Protein AF-A0A8T1RLR6-F1 (afdb_monomer_lite)

Radius of gyration: 41.77 Å; chains: 1; bounding box: 82×48×120 Å

Organism: Carya illinoinensis (NCBI:txid32201)

Secondary structure (DSSP, 8-state):
---TT--HHHHHHHHHHHHHHHHSS---HHHHHHHHTT-HHHHHHHHHS-----------------------------------HHHHHHHHHHHHHHHHHHHHHHHHHHHHHHHHHHHHHHHHHHHHHHHHHHHHHHHHHHHHHHHHHHHHHHHHHTT-

Foldseek 3Di:
DPPPPCDPVNVVVVVQVVCCVPVVDGDDPVVVCVVQVPDPVSVVVVVPPPPPDPPDDDDDDDDDDDDDDDDDDDDDPDDDPPDDPPPVVVVVVVVVVVVVVVVVVVVVVVVVVVVVVVVVVVVVVVVVVVVVVVVVVVVVVVVVVVVVVVVVVVVVVVPD

Structure (mmCIF, N/CA/C/O backbone):
data_AF-A0A8T1RLR6-F1
#
_entry.id   AF-A0A8T1RLR6-F1
#
loop_
_atom_site.group_PDB
_atom_site.id
_atom_site.type_symbol
_atom_site.label_atom_id
_atom_site.label_alt_id
_atom_site.label_comp_id
_atom_site.label_asym_id
_atom_site.label_entity_id
_atom_site.label_seq_id
_atom_site.pdbx_PDB_ins_code
_atom_site.Cartn_x
_atom_site.Cartn_y
_atom_site.Cartn_z
_atom_site.occupancy
_atom_site.B_iso_or_equiv
_atom_site.auth_seq_id
_atom_site.auth_comp_id
_atom_site.auth_asym_id
_atom_site.auth_atom_id
_atom_site.pdbx_PDB_model_num
ATOM 1 N N . MET A 1 1 ? -29.037 26.508 22.899 1.00 40.75 1 MET A N 1
ATOM 2 C CA . MET A 1 1 ? -29.464 25.809 24.131 1.00 40.75 1 MET A CA 1
ATOM 3 C C . MET A 1 1 ? -28.716 24.484 24.191 1.00 40.75 1 MET A C 1
ATOM 5 O O . MET A 1 1 ? -29.024 23.595 23.410 1.00 40.75 1 MET A O 1
ATOM 9 N N . HIS A 1 2 ? -27.673 24.378 25.016 1.00 50.88 2 HIS A N 1
ATOM 10 C CA . HIS A 1 2 ? -26.997 23.098 25.256 1.00 50.88 2 HIS A CA 1
ATOM 11 C C . HIS A 1 2 ? -27.844 22.305 26.259 1.00 50.88 2 HIS A C 1
ATOM 13 O O . HIS A 1 2 ? -28.228 22.894 27.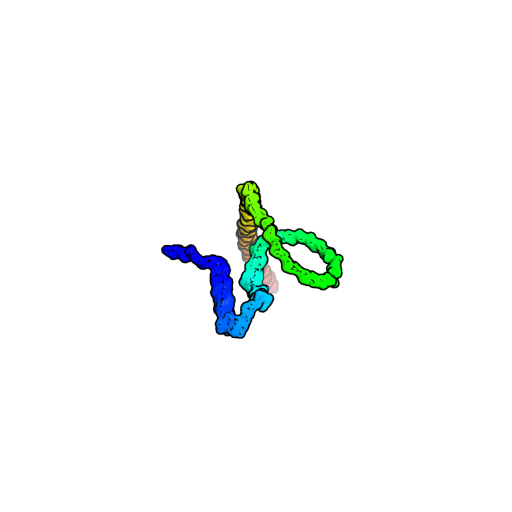270 1.00 50.88 2 HIS A O 1
ATOM 19 N N . PRO A 1 3 ? -28.164 21.019 26.026 1.00 56.81 3 PRO A N 1
ATOM 20 C CA . PRO A 1 3 ? -28.885 20.213 27.002 1.00 56.81 3 PRO A CA 1
ATOM 21 C C . PRO A 1 3 ? -27.929 19.821 28.139 1.00 56.81 3 PRO A C 1
ATOM 23 O O . PRO A 1 3 ? -27.459 18.689 28.230 1.00 56.81 3 PRO A O 1
ATOM 26 N N . SER A 1 4 ? -27.602 20.784 28.997 1.00 63.81 4 SER A N 1
ATOM 27 C CA . SER A 1 4 ? -26.956 20.540 30.282 1.00 63.81 4 SER A CA 1
ATOM 28 C C . SER A 1 4 ? -28.020 19.989 31.225 1.00 63.81 4 SER A C 1
ATOM 30 O O . SER A 1 4 ? -28.726 20.750 31.878 1.00 63.81 4 SER A O 1
ATOM 32 N N . GLY A 1 5 ? -28.196 18.670 31.234 1.00 66.06 5 GLY A N 1
ATOM 33 C CA . GLY A 1 5 ? -29.171 18.040 32.125 1.00 66.06 5 GLY A CA 1
ATOM 34 C C . GLY A 1 5 ? -29.161 16.519 32.137 1.00 66.06 5 GLY A C 1
ATOM 35 O O . GLY A 1 5 ? -29.572 15.939 33.129 1.00 66.06 5 GLY A O 1
ATOM 36 N N . THR A 1 6 ? -28.668 15.857 31.087 1.00 69.31 6 THR A N 1
ATOM 37 C CA . THR A 1 6 ? -28.572 14.390 31.089 1.00 69.31 6 THR A CA 1
ATOM 38 C C . THR A 1 6 ? -27.273 13.965 31.757 1.00 69.31 6 THR A C 1
ATOM 40 O O . THR A 1 6 ? -26.195 14.059 31.155 1.00 69.31 6 THR A O 1
ATOM 43 N N . ASN A 1 7 ? -27.380 13.513 33.002 1.00 82.88 7 ASN A N 1
ATOM 44 C CA . ASN A 1 7 ? -26.258 12.927 33.718 1.00 82.88 7 ASN A CA 1
ATOM 45 C C . ASN A 1 7 ? -25.895 11.560 33.077 1.00 82.88 7 ASN A C 1
ATOM 47 O O . ASN A 1 7 ? -26.589 11.043 32.196 1.00 82.88 7 ASN A O 1
ATOM 51 N N . GLU A 1 8 ? -24.749 10.987 33.439 1.00 83.94 8 GLU A N 1
ATOM 52 C CA . GLU A 1 8 ? -24.324 9.689 32.894 1.00 83.94 8 GLU A CA 1
ATOM 53 C C . GLU A 1 8 ? -25.280 8.552 33.288 1.00 83.94 8 GLU A C 1
ATOM 55 O O . GLU A 1 8 ? -25.568 7.670 32.476 1.00 83.94 8 GLU A O 1
ATOM 60 N N . GLN A 1 9 ? -25.844 8.633 34.490 1.00 84.94 9 GLN A N 1
ATOM 61 C CA . GLN A 1 9 ? -26.795 7.671 35.032 1.00 84.94 9 GLN A CA 1
ATOM 62 C C . GLN A 1 9 ? -28.098 7.620 34.214 1.00 84.94 9 GLN A C 1
ATOM 64 O O . GLN A 1 9 ? -28.546 6.540 33.842 1.00 84.94 9 GLN A O 1
ATOM 69 N N . ASP A 1 10 ? -28.628 8.766 33.790 1.00 89.12 10 ASP A N 1
ATOM 70 C CA . ASP A 1 10 ? -29.827 8.885 32.959 1.00 89.12 10 ASP A CA 1
ATOM 71 C C . ASP A 1 10 ? -29.636 8.172 31.614 1.00 89.12 10 ASP A C 1
ATOM 73 O O . ASP A 1 10 ? -30.564 7.568 31.069 1.00 89.12 10 ASP A O 1
ATOM 77 N N . LYS A 1 11 ? -28.416 8.215 31.057 1.00 88.81 11 LYS A N 1
ATOM 78 C CA . LYS A 1 11 ? -28.083 7.503 29.813 1.00 88.81 11 LYS A CA 1
ATOM 79 C C . LYS A 1 11 ? -28.088 5.995 30.033 1.00 88.81 11 LYS A C 1
ATOM 81 O O . LYS A 1 11 ? -28.608 5.264 29.188 1.00 88.81 11 LYS A O 1
ATOM 86 N N . ILE A 1 12 ? -27.528 5.543 31.153 1.00 88.69 12 ILE A N 1
ATOM 87 C CA . ILE A 1 12 ? -27.501 4.129 31.536 1.00 88.69 12 ILE A CA 1
ATOM 88 C C . ILE A 1 12 ? -28.928 3.621 31.753 1.00 88.69 12 ILE A C 1
ATOM 90 O O . ILE A 1 12 ? -29.296 2.576 31.214 1.00 88.69 12 ILE A O 1
ATOM 94 N N . ASP A 1 13 ? -29.757 4.366 32.476 1.00 88.12 13 ASP A N 1
ATOM 95 C CA . ASP A 1 13 ? -31.124 3.953 32.786 1.00 88.12 13 ASP A CA 1
ATOM 96 C C . ASP A 1 13 ? -32.012 3.952 31.542 1.00 88.12 13 ASP A C 1
ATOM 98 O O . ASP A 1 13 ? -32.767 3.000 31.317 1.00 88.12 13 ASP A O 1
ATOM 102 N N . LYS A 1 14 ? -31.828 4.925 30.641 1.00 89.50 14 LYS A N 1
ATOM 103 C CA . LYS A 1 14 ? -32.470 4.913 29.322 1.00 89.50 14 LYS A CA 1
ATOM 104 C C . LYS A 1 14 ? -32.062 3.690 28.495 1.00 89.50 14 LYS A C 1
ATOM 106 O O . LYS A 1 14 ? -32.921 3.061 27.875 1.00 89.50 14 LYS A O 1
ATOM 111 N N . ALA A 1 15 ? -30.780 3.322 28.491 1.00 88.38 15 ALA A N 1
ATOM 112 C CA . ALA A 1 15 ? -30.302 2.134 27.786 1.00 88.38 15 ALA A CA 1
ATOM 113 C C . ALA A 1 15 ? -30.878 0.838 28.384 1.00 88.38 15 ALA A C 1
ATOM 115 O O . ALA A 1 15 ? -31.340 -0.029 27.641 1.00 88.38 15 ALA A O 1
ATOM 116 N N . LYS A 1 16 ? -30.929 0.724 29.718 1.00 88.19 16 LYS A N 1
ATOM 117 C CA . LYS A 1 16 ? -31.550 -0.415 30.415 1.00 88.19 16 LYS A CA 1
ATOM 118 C C . LYS A 1 16 ? -33.039 -0.540 30.089 1.00 88.19 16 LYS A C 1
ATOM 120 O O . LYS A 1 16 ? -33.513 -1.651 29.856 1.00 88.19 16 LYS A O 1
ATOM 125 N N . ALA A 1 17 ? -33.771 0.573 30.048 1.00 88.38 17 ALA A N 1
ATOM 126 C CA . ALA A 1 17 ? -35.189 0.582 29.695 1.00 88.38 17 ALA A CA 1
ATOM 127 C C . ALA A 1 17 ? -35.425 0.109 28.249 1.00 88.38 17 ALA A C 1
ATOM 129 O O . ALA A 1 17 ? -36.283 -0.741 28.012 1.00 88.38 17 ALA A O 1
ATOM 130 N N . LEU A 1 18 ? -34.614 0.589 27.297 1.00 89.75 18 LEU A N 1
ATOM 131 C CA . LEU A 1 18 ? -34.659 0.149 25.895 1.00 89.75 18 LEU A CA 1
ATOM 132 C C . LEU A 1 18 ? -34.301 -1.334 25.729 1.00 89.75 18 LEU A C 1
ATOM 134 O O . LEU A 1 18 ? -34.898 -2.041 24.919 1.00 89.75 18 LEU A O 1
ATOM 138 N N . TYR A 1 19 ? -33.338 -1.832 26.500 1.00 88.38 19 TYR A N 1
ATOM 139 C CA . TYR A 1 19 ? -32.982 -3.248 26.477 1.00 88.38 19 TYR A CA 1
ATOM 140 C C . TYR A 1 19 ? -34.139 -4.128 26.971 1.00 88.38 19 TYR A C 1
ATOM 142 O O . TYR A 1 19 ? -34.494 -5.109 26.320 1.00 88.38 19 TYR A O 1
ATOM 150 N N . ARG A 1 20 ? -34.782 -3.744 28.082 1.00 88.06 20 ARG A N 1
ATOM 151 C CA . ARG A 1 20 ? -35.941 -4.468 28.629 1.00 88.06 20 ARG A CA 1
ATOM 152 C C . ARG A 1 20 ? -37.104 -4.515 27.640 1.00 88.06 20 ARG A C 1
ATOM 154 O O . ARG A 1 20 ? -37.734 -5.562 27.510 1.00 88.06 20 ARG A O 1
ATOM 161 N N . SER A 1 21 ? -37.380 -3.416 26.934 1.00 87.44 21 SER A N 1
ATOM 162 C CA . SER A 1 21 ? -38.478 -3.373 25.960 1.00 87.44 21 SER A CA 1
ATOM 163 C C . SER A 1 21 ? -38.209 -4.219 24.714 1.00 87.44 21 SER A C 1
ATOM 165 O O . SER A 1 21 ? -39.126 -4.855 24.201 1.00 87.44 21 SER A O 1
ATOM 167 N N . THR A 1 22 ? -36.960 -4.263 24.242 1.00 87.75 22 THR A N 1
ATOM 168 C CA . THR A 1 22 ? -36.582 -4.980 23.012 1.00 87.75 22 THR A CA 1
ATOM 169 C C . THR A 1 22 ? -36.344 -6.470 23.236 1.00 87.75 22 THR A C 1
ATOM 171 O O . THR A 1 22 ? -36.862 -7.289 22.483 1.00 87.75 22 THR A O 1
ATOM 174 N N . GLN A 1 23 ? -35.595 -6.831 24.279 1.00 84.44 23 GLN A N 1
ATOM 175 C CA . GLN A 1 23 ? -35.168 -8.211 24.535 1.00 84.44 23 GLN A CA 1
ATOM 176 C C . GLN A 1 23 ? -36.088 -8.964 25.499 1.00 84.44 23 GLN A C 1
ATOM 178 O O . GLN A 1 23 ? -35.875 -10.150 25.743 1.00 84.44 23 GLN A O 1
ATOM 183 N N . LYS A 1 24 ? -37.089 -8.282 26.082 1.00 85.38 24 LYS A N 1
ATOM 184 C CA . LYS A 1 24 ? -38.009 -8.832 27.098 1.00 85.38 24 LYS A CA 1
ATOM 185 C C . LYS A 1 24 ? -37.282 -9.533 28.257 1.00 85.38 24 LYS A C 1
ATOM 187 O O . LYS A 1 24 ? -37.825 -10.434 28.888 1.00 85.38 24 LYS A O 1
ATOM 192 N N . SER A 1 25 ? -36.045 -9.121 28.529 1.00 80.81 25 SER A N 1
ATOM 193 C CA . SER A 1 25 ? -35.151 -9.725 29.514 1.00 80.81 25 SER A CA 1
ATOM 194 C C . SER A 1 25 ? -34.522 -8.646 30.392 1.00 80.81 25 SER A C 1
ATOM 196 O O . SER A 1 25 ? -34.452 -7.469 30.023 1.00 80.81 25 SER A O 1
ATOM 198 N N . ASN A 1 26 ? -34.076 -9.041 31.582 1.00 83.94 26 ASN A N 1
ATOM 199 C CA . ASN A 1 26 ? -33.388 -8.146 32.502 1.00 83.94 26 ASN A CA 1
ATOM 200 C C . ASN A 1 26 ? -32.000 -7.787 31.961 1.00 83.94 26 ASN A C 1
ATOM 202 O O . ASN A 1 26 ? -31.293 -8.627 31.406 1.00 83.94 26 ASN A O 1
ATOM 206 N N . TYR A 1 27 ? -31.594 -6.532 32.157 1.00 82.50 27 TYR A N 1
ATOM 207 C CA . TYR A 1 27 ? -30.230 -6.104 31.866 1.00 82.50 27 TYR A CA 1
ATOM 208 C C . TYR A 1 27 ? -29.260 -6.840 32.795 1.00 82.50 27 TYR A C 1
ATOM 210 O O . TYR A 1 27 ? -29.332 -6.678 34.014 1.00 82.50 27 TYR A O 1
ATOM 218 N N . ASN A 1 28 ? -28.360 -7.632 32.218 1.00 87.38 28 ASN A N 1
ATOM 219 C CA . ASN A 1 28 ? -27.313 -8.342 32.937 1.00 87.38 28 ASN A CA 1
ATOM 220 C C . ASN A 1 28 ? -25.952 -7.886 32.397 1.00 87.38 28 ASN A C 1
ATOM 222 O O . ASN A 1 28 ? -25.705 -7.938 31.190 1.00 87.38 28 ASN A O 1
ATOM 226 N N . LEU A 1 29 ? -25.085 -7.422 33.298 1.00 84.75 29 LEU A N 1
ATOM 227 C CA . LEU A 1 29 ? -23.789 -6.867 32.922 1.00 84.75 29 LEU A CA 1
ATOM 228 C C . LEU A 1 29 ? -22.888 -7.915 32.257 1.00 84.75 29 LEU A C 1
ATOM 230 O O . LEU A 1 29 ? -22.265 -7.596 31.248 1.00 84.75 29 LEU A O 1
ATOM 234 N N . ASP A 1 30 ? -22.869 -9.154 32.754 1.00 87.44 30 ASP A N 1
ATOM 235 C CA . ASP A 1 30 ? -22.075 -10.249 32.181 1.00 87.44 30 ASP A CA 1
ATOM 236 C C . ASP A 1 30 ? -22.537 -10.602 30.765 1.00 87.44 30 ASP A C 1
ATOM 238 O O . ASP A 1 30 ? -21.721 -10.838 29.873 1.00 87.44 30 ASP A O 1
ATOM 242 N N . HIS A 1 31 ? -23.850 -10.589 30.525 1.00 86.12 31 HIS A N 1
ATOM 243 C CA . HIS A 1 31 ? -24.416 -10.798 29.197 1.00 86.12 31 HIS A CA 1
ATOM 244 C C . HIS A 1 31 ? -23.996 -9.684 28.230 1.00 86.12 31 HIS A C 1
ATOM 246 O O . HIS A 1 31 ? -23.480 -9.964 27.145 1.00 86.12 31 HIS A O 1
ATOM 252 N N . CYS A 1 32 ? -24.149 -8.418 28.634 1.00 86.25 32 CYS A N 1
ATOM 253 C CA . CYS A 1 32 ? -23.728 -7.274 27.824 1.00 86.25 32 CYS A CA 1
ATOM 254 C C . CYS A 1 32 ? -22.215 -7.278 27.574 1.00 86.25 32 CYS A C 1
ATOM 256 O O . CYS A 1 32 ? -21.768 -6.994 26.463 1.00 86.25 32 CYS A O 1
ATOM 258 N N . TRP A 1 33 ? -21.426 -7.651 28.578 1.00 87.38 33 TRP A N 1
ATOM 259 C CA . TRP A 1 33 ? -19.983 -7.803 28.462 1.00 87.38 33 TRP A CA 1
ATOM 260 C C . TRP A 1 33 ? -19.601 -8.881 27.445 1.00 87.38 33 TRP A C 1
ATOM 262 O O . TRP A 1 33 ? -18.796 -8.620 26.549 1.00 87.38 33 TRP A O 1
ATOM 272 N N . ASN A 1 34 ? -20.210 -10.067 27.529 1.00 87.31 34 ASN A N 1
ATOM 273 C CA . ASN A 1 34 ? -19.959 -11.158 26.588 1.00 87.31 34 ASN A CA 1
ATOM 274 C C . ASN A 1 34 ? -20.326 -10.791 25.147 1.00 87.31 34 ASN A C 1
ATOM 276 O O . ASN A 1 34 ? -19.629 -11.195 24.218 1.00 87.31 34 ASN A O 1
ATOM 280 N N . LEU A 1 35 ? -21.362 -9.973 24.958 1.00 85.81 35 LEU A N 1
ATOM 281 C CA . LEU A 1 35 ? -21.743 -9.474 23.641 1.00 85.81 35 LEU A CA 1
ATOM 282 C C . LEU A 1 35 ? -20.753 -8.430 23.093 1.00 85.81 35 LEU A C 1
ATOM 284 O O . LEU A 1 35 ? -20.438 -8.434 21.903 1.00 85.81 35 LEU A O 1
ATOM 288 N N . LEU A 1 36 ? -20.256 -7.527 23.944 1.00 86.88 36 LEU A N 1
ATOM 289 C CA . LEU A 1 36 ? -19.400 -6.411 23.525 1.00 86.88 36 LEU A CA 1
ATOM 290 C C . LEU A 1 36 ? -17.930 -6.806 23.352 1.00 86.88 36 LEU A C 1
ATOM 292 O O . LEU A 1 36 ? -17.273 -6.302 22.443 1.00 86.88 36 LEU A O 1
ATOM 296 N N . ARG A 1 37 ? -17.407 -7.722 24.173 1.00 86.88 37 ARG A N 1
ATOM 297 C CA . ARG A 1 37 ? -15.971 -8.063 24.214 1.00 86.88 37 ARG A CA 1
ATOM 298 C C . ARG A 1 37 ? -15.401 -8.589 22.890 1.00 86.88 37 ARG A C 1
ATOM 300 O O . ARG A 1 37 ? -14.204 -8.455 22.655 1.00 86.88 37 ARG A O 1
ATOM 307 N N . HIS A 1 38 ? -16.243 -9.179 22.041 1.00 87.62 38 HIS A N 1
ATOM 308 C CA . HIS A 1 38 ? -15.855 -9.740 20.743 1.00 87.62 38 HIS A CA 1
ATOM 309 C C . HIS A 1 38 ? -16.119 -8.793 19.563 1.00 87.62 38 HIS A C 1
ATOM 311 O O . HIS A 1 38 ? -15.793 -9.121 18.427 1.00 87.62 38 HIS A O 1
ATOM 317 N N . GLN A 1 39 ? -16.702 -7.615 19.802 1.00 89.12 39 GLN A N 1
ATOM 318 C CA . GLN A 1 39 ? -16.926 -6.632 18.747 1.00 89.12 39 GLN A CA 1
ATOM 319 C C . GLN A 1 39 ? -15.598 -6.005 18.315 1.00 89.12 39 GLN A C 1
ATOM 321 O O . GLN A 1 39 ? -14.864 -5.467 19.143 1.00 89.12 39 GLN A O 1
ATOM 326 N N . ALA A 1 40 ? -15.327 -5.978 17.008 1.00 84.62 40 ALA A N 1
ATOM 327 C CA . ALA A 1 40 ? -14.076 -5.443 16.458 1.00 84.62 40 ALA A CA 1
ATOM 328 C C . ALA A 1 40 ? -13.803 -3.990 16.894 1.00 84.62 40 ALA A C 1
ATOM 330 O O . ALA A 1 40 ? -12.669 -3.618 17.187 1.00 84.62 40 ALA A O 1
ATOM 331 N N . LYS A 1 41 ? -14.858 -3.170 17.018 1.00 87.31 41 LYS A N 1
ATOM 332 C CA . LYS A 1 41 ? -14.755 -1.792 17.532 1.00 87.31 41 LYS A CA 1
ATOM 333 C C . LYS A 1 41 ? -14.304 -1.744 18.994 1.00 87.31 41 LYS A C 1
ATOM 335 O O . LYS A 1 41 ? -13.557 -0.847 19.371 1.00 87.31 41 LYS A O 1
ATOM 340 N N . TRP A 1 42 ? -14.762 -2.694 19.809 1.00 85.31 42 TRP A N 1
ATOM 341 C CA . TRP A 1 42 ? -14.391 -2.794 21.218 1.00 85.31 42 TRP A CA 1
ATOM 342 C C . TRP A 1 42 ? -12.947 -3.270 21.379 1.00 85.31 42 TRP A C 1
ATOM 344 O O . TRP A 1 42 ? -12.196 -2.673 22.144 1.00 85.31 42 TRP A O 1
ATOM 354 N N . GLN A 1 43 ? -12.539 -4.281 20.609 1.00 85.88 43 GLN A N 1
ATOM 355 C CA . GLN A 1 43 ? -11.155 -4.762 20.580 1.00 85.88 43 GLN A CA 1
ATOM 356 C C . GLN A 1 43 ? -10.191 -3.647 20.169 1.00 85.88 43 GLN A C 1
ATOM 358 O O . GLN A 1 43 ? -9.265 -3.343 20.913 1.00 85.88 43 GLN A O 1
ATOM 363 N N . LEU A 1 44 ? -10.493 -2.937 19.075 1.00 88.06 44 LEU A N 1
ATOM 364 C CA . LEU A 1 44 ? -9.701 -1.792 18.633 1.00 88.06 44 LEU A CA 1
ATOM 365 C C . LEU A 1 44 ? -9.606 -0.715 19.721 1.00 88.06 44 LEU A C 1
ATOM 367 O O . LEU A 1 44 ? -8.535 -0.169 19.959 1.00 88.06 44 LEU A O 1
ATOM 371 N N . HIS A 1 45 ? -10.707 -0.398 20.405 1.00 85.25 45 HIS A N 1
ATOM 372 C CA . HIS A 1 45 ? -10.679 0.565 21.506 1.00 85.25 45 HIS A CA 1
ATOM 373 C C . HIS A 1 45 ? -9.766 0.098 22.652 1.00 85.25 45 HIS A C 1
ATOM 375 O O . HIS A 1 45 ? -8.973 0.892 23.149 1.00 85.25 45 HIS A O 1
ATOM 381 N N . MET A 1 46 ? -9.833 -1.180 23.039 1.00 83.25 46 MET A N 1
ATOM 382 C CA . MET A 1 46 ? -8.959 -1.768 24.064 1.00 83.25 46 MET A CA 1
ATOM 383 C C . MET A 1 46 ? -7.480 -1.772 23.656 1.00 83.25 46 MET A C 1
ATOM 385 O O . MET A 1 46 ? -6.635 -1.476 24.496 1.00 83.25 46 MET A O 1
ATOM 389 N N . ASP A 1 47 ? -7.165 -2.022 22.386 1.00 82.56 47 ASP A N 1
ATOM 390 C CA . ASP A 1 47 ? -5.790 -1.983 21.869 1.00 82.56 47 ASP A CA 1
ATOM 391 C C . ASP A 1 47 ? -5.213 -0.557 21.856 1.00 82.56 47 ASP A C 1
ATOM 393 O O . ASP A 1 47 ? -4.011 -0.354 22.027 1.00 82.56 47 ASP A O 1
ATOM 397 N N . ASN A 1 48 ? -6.080 0.445 21.686 1.00 81.69 48 ASN A N 1
ATOM 398 C CA . ASN A 1 48 ? -5.718 1.862 21.722 1.00 81.69 48 ASN A CA 1
ATOM 399 C C . ASN A 1 48 ? -5.720 2.458 23.138 1.00 81.69 48 ASN A C 1
ATOM 401 O O . ASN A 1 48 ? -5.270 3.596 23.325 1.00 81.69 48 ASN A O 1
ATOM 405 N N . LEU A 1 49 ? -6.216 1.731 24.146 1.00 79.75 49 LEU A N 1
ATOM 406 C CA . LEU A 1 49 ? -6.093 2.173 25.528 1.00 79.75 49 LEU A CA 1
ATOM 407 C C . LEU A 1 49 ? -4.606 2.182 25.890 1.00 79.75 49 LEU A C 1
ATOM 409 O O . LEU A 1 49 ? -3.920 1.182 25.690 1.00 79.75 49 LEU A O 1
ATOM 413 N N . PRO A 1 50 ? -4.075 3.287 26.443 1.00 71.00 50 PRO A N 1
ATOM 414 C CA . PRO A 1 50 ? -2.675 3.342 26.817 1.00 71.00 50 PRO A CA 1
ATOM 415 C C . PRO A 1 50 ? -2.433 2.278 27.881 1.00 71.00 50 PRO A C 1
ATOM 417 O O . PRO A 1 50 ? -2.849 2.445 29.029 1.00 71.00 50 PRO A O 1
ATOM 420 N N . THR A 1 51 ? -1.766 1.189 27.499 1.00 59.84 51 THR A N 1
ATOM 421 C CA . THR A 1 51 ? -1.416 0.087 28.388 1.00 59.84 51 THR A CA 1
ATOM 422 C C . THR A 1 51 ? -0.571 0.656 29.520 1.00 59.84 51 THR A C 1
ATOM 424 O O . THR A 1 51 ? 0.646 0.828 29.405 1.00 59.84 51 THR A O 1
ATOM 427 N N . LYS A 1 52 ? -1.205 0.998 30.649 1.00 54.53 52 LYS A N 1
ATOM 428 C CA . LYS A 1 52 ? -0.488 1.110 31.912 1.00 54.53 52 LYS A CA 1
ATOM 429 C C . LYS A 1 52 ? 0.108 -0.272 32.113 1.00 54.53 52 LYS A C 1
ATOM 431 O O . LYS A 1 52 ? -0.627 -1.233 32.313 1.00 54.53 52 LYS A O 1
ATOM 436 N N . ARG A 1 53 ? 1.431 -0.356 31.944 1.00 45.28 53 ARG A N 1
ATOM 437 C CA . ARG A 1 53 ? 2.250 -1.534 32.228 1.00 45.28 53 ARG A CA 1
ATOM 438 C C . ARG A 1 53 ? 1.655 -2.243 33.440 1.00 45.28 53 ARG A C 1
ATOM 440 O O . ARG A 1 53 ? 1.623 -1.654 34.519 1.00 45.28 53 ARG A O 1
ATOM 447 N N . LYS A 1 54 ? 1.136 -3.455 33.226 1.00 44.41 54 LYS A N 1
ATOM 448 C CA . LYS A 1 54 ? 0.724 -4.361 34.294 1.00 44.41 54 LYS A CA 1
ATOM 449 C C . LYS A 1 54 ? 1.934 -4.521 35.210 1.00 44.41 54 LYS A C 1
ATOM 451 O O . LYS A 1 54 ? 2.893 -5.197 34.852 1.00 44.41 54 LYS A O 1
ATOM 456 N N . THR A 1 55 ? 1.922 -3.865 36.364 1.00 39.84 55 THR A N 1
ATOM 457 C CA . THR A 1 55 ? 2.673 -4.351 37.514 1.00 39.84 55 THR A CA 1
ATOM 458 C C . THR A 1 55 ? 2.105 -5.728 37.807 1.00 39.84 55 THR A C 1
ATOM 460 O O . THR A 1 55 ? 0.949 -5.853 38.202 1.00 39.84 55 THR A O 1
ATOM 463 N N . SER A 1 56 ? 2.899 -6.747 37.486 1.00 39.84 56 SER A N 1
ATOM 464 C CA . SER A 1 56 ? 2.711 -8.126 37.915 1.00 39.84 56 SER A CA 1
ATOM 465 C C . SER A 1 56 ? 2.305 -8.130 39.387 1.00 39.84 56 SER A C 1
ATOM 467 O O . SER A 1 56 ? 3.111 -7.768 40.241 1.00 39.84 56 SER A O 1
ATOM 469 N N . CYS A 1 57 ? 1.055 -8.479 39.677 1.00 35.44 57 CYS A N 1
ATOM 470 C CA . CYS A 1 57 ? 0.637 -8.779 41.036 1.00 35.44 57 CYS A CA 1
ATOM 471 C C . CYS A 1 57 ? 0.896 -10.278 41.244 1.00 35.44 57 CYS A C 1
ATOM 473 O O . CYS A 1 57 ? 0.452 -11.069 40.406 1.00 35.44 57 CYS A O 1
ATOM 475 N N . PRO A 1 58 ? 1.671 -10.678 42.264 1.00 38.53 58 PRO A N 1
ATOM 476 C CA . PRO A 1 58 ? 1.992 -12.076 42.484 1.00 38.53 58 PRO A CA 1
ATOM 477 C C . PRO A 1 58 ? 0.742 -12.821 42.955 1.00 38.53 58 PRO A C 1
ATOM 479 O O . PRO A 1 58 ? 0.019 -12.364 43.837 1.00 38.53 58 PRO A O 1
ATOM 482 N N . THR A 1 59 ? 0.509 -13.980 42.347 1.00 36.78 59 THR A N 1
ATOM 483 C CA . THR A 1 59 ? -0.438 -14.998 42.797 1.00 36.78 59 THR A CA 1
ATOM 484 C C . THR A 1 59 ? -0.173 -15.329 44.264 1.00 36.78 59 THR A C 1
ATOM 486 O O . THR A 1 59 ? 0.830 -15.967 44.577 1.00 36.78 59 THR A O 1
ATOM 489 N N . VAL A 1 60 ? -1.073 -14.924 45.160 1.00 34.19 60 VAL A N 1
ATOM 490 C CA . VAL A 1 60 ? -1.151 -15.489 46.509 1.00 34.19 60 VAL A CA 1
ATOM 491 C C . VAL A 1 60 ? -2.320 -16.463 46.508 1.00 34.19 60 VAL A C 1
ATOM 493 O O . VAL A 1 60 ? -3.481 -16.073 46.436 1.00 34.19 60 VAL A O 1
ATOM 496 N N . LEU A 1 61 ? -1.979 -17.748 46.520 1.00 39.06 61 LEU A N 1
ATOM 497 C CA . LEU A 1 61 ? -2.885 -18.827 46.886 1.00 39.06 61 LEU A CA 1
ATOM 498 C C . LEU A 1 61 ? -3.278 -18.639 48.358 1.00 39.06 61 LEU A C 1
ATOM 500 O O . LEU A 1 61 ? -2.398 -18.654 49.216 1.00 39.06 61 LEU A O 1
ATOM 504 N N . ALA A 1 62 ? -4.569 -18.504 48.656 1.00 31.92 62 ALA A N 1
ATOM 505 C CA . ALA A 1 62 ? -5.117 -18.783 49.982 1.00 31.92 62 ALA A CA 1
ATOM 506 C C . ALA A 1 62 ? -6.611 -19.127 49.881 1.00 31.92 62 ALA A C 1
ATOM 508 O O . ALA A 1 62 ? -7.339 -18.569 49.066 1.00 31.92 62 ALA A O 1
ATOM 509 N N . ALA A 1 63 ? -7.002 -20.113 50.681 1.00 30.47 63 ALA A N 1
ATOM 510 C CA . ALA A 1 63 ? -8.234 -20.885 50.654 1.00 30.47 63 ALA A CA 1
ATOM 511 C C . ALA A 1 63 ? -9.544 -20.080 50.766 1.00 30.47 63 ALA A C 1
ATOM 513 O O . ALA A 1 63 ? -9.647 -19.131 51.538 1.00 30.47 63 ALA A O 1
ATOM 514 N N . ASN A 1 64 ? -10.576 -20.562 50.066 1.00 30.08 64 ASN A N 1
ATOM 515 C CA . ASN A 1 64 ? -11.970 -20.189 50.292 1.00 30.08 64 ASN A CA 1
ATOM 516 C C . ASN A 1 64 ? -12.490 -20.844 51.582 1.00 30.08 64 ASN A C 1
ATOM 518 O O . ASN A 1 64 ? -12.537 -22.072 51.666 1.00 30.08 64 ASN A O 1
ATOM 522 N N . ALA A 1 65 ? -12.975 -20.034 52.521 1.00 32.12 65 ALA A N 1
ATOM 523 C CA . ALA A 1 65 ? -13.986 -20.422 53.499 1.00 32.12 65 ALA A CA 1
ATOM 524 C C . ALA A 1 65 ? -14.891 -19.209 53.803 1.00 32.12 65 ALA A C 1
ATOM 526 O O . ALA A 1 65 ? -14.450 -18.256 54.425 1.00 32.12 65 ALA A O 1
ATOM 527 N N . ILE A 1 66 ? -16.116 -19.282 53.271 1.00 34.50 66 ILE A N 1
ATOM 528 C CA . ILE A 1 66 ? -17.421 -18.909 53.853 1.00 34.50 66 ILE A CA 1
ATOM 529 C C . ILE A 1 66 ? -17.613 -17.505 54.494 1.00 34.50 66 ILE A C 1
ATOM 531 O O . ILE A 1 66 ? -17.016 -17.166 55.504 1.00 34.50 66 ILE A O 1
ATOM 535 N N . ASP A 1 67 ? -18.630 -16.840 53.932 1.00 30.92 67 ASP A N 1
ATOM 536 C CA . ASP A 1 67 ? -19.620 -15.893 54.483 1.00 30.92 67 ASP A CA 1
ATOM 537 C C . ASP A 1 67 ? -19.438 -14.365 54.480 1.00 30.92 67 ASP A C 1
ATOM 539 O O . ASP A 1 67 ? -18.426 -13.795 54.868 1.00 30.92 67 ASP A O 1
ATOM 543 N N . VAL A 1 68 ? -20.544 -13.777 54.013 1.00 36.81 68 VAL A N 1
ATOM 544 C CA . VAL A 1 68 ? -21.168 -12.457 54.185 1.00 36.81 68 VAL A CA 1
ATOM 545 C C . VAL A 1 68 ? -20.529 -11.512 55.213 1.00 36.81 68 VAL A C 1
ATOM 547 O O . VAL A 1 68 ? -20.440 -11.845 56.385 1.00 36.81 68 VAL A O 1
ATOM 550 N N . GLU A 1 69 ? -20.233 -10.275 54.794 1.00 31.97 69 GLU A N 1
ATOM 551 C CA . GLU A 1 69 ? -20.892 -9.084 55.357 1.00 31.97 69 GLU A CA 1
ATOM 552 C C . GLU A 1 69 ? -20.655 -7.815 54.517 1.00 31.97 69 GLU A C 1
ATOM 554 O O . GLU A 1 69 ? -19.582 -7.555 53.970 1.00 31.97 69 GLU A O 1
ATOM 559 N N . GLU A 1 70 ? -21.736 -7.053 54.397 1.00 40.62 70 GLU A N 1
ATOM 560 C CA . GLU A 1 70 ? -21.851 -5.706 53.857 1.00 40.62 70 GLU A CA 1
ATOM 561 C C . GLU A 1 70 ? -21.053 -4.718 54.722 1.00 40.62 70 GLU A C 1
ATOM 563 O O . GLU A 1 70 ? -21.228 -4.669 55.935 1.00 40.62 70 GLU A O 1
ATOM 568 N N . ASN A 1 71 ? -20.188 -3.902 54.113 1.00 31.20 71 ASN A N 1
ATOM 569 C CA . ASN A 1 71 ? -19.618 -2.739 54.788 1.00 31.20 71 ASN A CA 1
ATOM 570 C C . ASN A 1 71 ? -19.418 -1.600 53.784 1.00 31.20 71 ASN A C 1
ATOM 572 O O . ASN A 1 71 ? -18.504 -1.628 52.952 1.00 31.20 71 ASN A O 1
ATOM 576 N N . GLU A 1 72 ? -20.285 -0.589 53.870 1.00 43.91 72 GLU A N 1
ATOM 577 C CA . GLU A 1 72 ? -20.014 0.737 53.328 1.00 43.91 72 GLU A CA 1
ATOM 578 C C . GLU A 1 72 ? -18.677 1.242 53.883 1.00 43.91 72 GLU A C 1
ATOM 580 O O . GLU A 1 72 ? -18.540 1.588 55.053 1.00 43.91 72 GLU A O 1
ATOM 585 N N . SER A 1 73 ? -17.676 1.345 53.013 1.00 32.88 73 SER A N 1
ATOM 586 C CA . SER A 1 73 ? -16.483 2.135 53.280 1.00 32.88 73 SER A CA 1
ATOM 587 C C . SER A 1 73 ? -16.256 3.080 52.113 1.00 32.88 73 SER A C 1
ATOM 589 O O . SER A 1 73 ? -15.678 2.740 51.079 1.00 32.88 73 SER A O 1
ATOM 591 N N . MET A 1 74 ? -16.734 4.306 52.305 1.00 41.03 74 MET A N 1
ATOM 592 C CA . MET A 1 74 ? -16.198 5.492 51.655 1.00 41.03 74 MET A CA 1
ATOM 593 C C . MET A 1 74 ? -14.673 5.507 51.824 1.00 41.03 74 MET A C 1
ATOM 595 O O . MET A 1 74 ? -14.161 5.842 52.889 1.00 41.03 74 MET A O 1
ATOM 599 N N . SER A 1 75 ? -13.942 5.175 50.760 1.00 32.22 75 SER A N 1
ATOM 600 C CA . SER A 1 75 ? -12.491 5.354 50.697 1.00 32.22 75 SER A CA 1
ATOM 601 C C . SER A 1 75 ? -12.108 6.062 49.398 1.00 32.22 75 SER A C 1
ATOM 603 O O . SER A 1 75 ? -11.803 5.469 48.363 1.00 32.22 75 SER A O 1
ATOM 605 N N . THR A 1 76 ? -12.263 7.386 49.453 1.00 38.94 76 THR A N 1
ATOM 606 C CA . THR A 1 76 ? -11.276 8.371 48.992 1.00 38.94 76 THR A CA 1
ATOM 607 C C . THR A 1 76 ? -10.229 7.858 47.993 1.00 38.94 76 THR A C 1
ATOM 609 O O . THR A 1 76 ? -9.055 7.688 48.318 1.00 38.94 76 THR A O 1
ATOM 612 N N . ASN A 1 77 ? -10.588 7.748 46.710 1.00 38.19 77 ASN A N 1
ATOM 613 C CA . ASN A 1 77 ? -9.565 7.878 45.670 1.00 38.19 77 ASN A CA 1
ATOM 614 C C . ASN A 1 77 ? -9.243 9.363 45.483 1.00 38.19 77 ASN A C 1
ATOM 616 O O . ASN A 1 77 ? -9.812 10.050 44.637 1.00 38.19 77 ASN A O 1
ATOM 620 N N . LEU A 1 78 ? -8.364 9.815 46.384 1.00 43.47 78 LEU A N 1
ATOM 621 C CA . LEU A 1 78 ? -7.486 10.978 46.326 1.00 43.47 78 LEU A CA 1
ATOM 622 C C . LEU A 1 78 ? -7.601 11.785 45.027 1.00 43.47 78 LEU A C 1
ATOM 624 O O . LEU A 1 78 ? -7.078 11.429 43.970 1.00 43.47 78 LEU A O 1
ATOM 628 N N . GLU A 1 79 ? -8.268 12.925 45.162 1.00 38.47 79 GLU A N 1
ATOM 629 C CA . GLU A 1 79 ? -7.646 14.223 44.938 1.00 38.47 79 GLU A CA 1
ATOM 630 C C . GLU A 1 79 ? -6.452 14.221 43.968 1.00 38.47 79 GLU A C 1
ATOM 632 O O . GLU A 1 79 ? -5.321 13.834 44.263 1.00 38.47 79 GLU A O 1
ATOM 637 N N . ARG A 1 80 ? -6.746 14.727 42.774 1.00 47.47 80 ARG A N 1
ATOM 638 C CA . ARG A 1 80 ? -5.825 15.367 41.837 1.00 47.47 80 ARG A CA 1
ATOM 639 C C . ARG A 1 80 ? -4.573 15.936 42.533 1.00 47.47 80 ARG A C 1
ATOM 641 O O . ARG A 1 80 ? -4.593 17.070 42.997 1.00 47.47 80 ARG A O 1
ATOM 648 N N . LEU A 1 81 ? -3.439 15.235 42.450 1.00 45.62 81 LEU A N 1
ATOM 649 C CA . LEU A 1 81 ? -2.138 15.863 42.695 1.00 45.62 81 LEU A CA 1
ATOM 650 C C . LEU A 1 81 ? -1.798 16.782 41.516 1.00 45.62 81 LEU A C 1
ATOM 652 O O . LEU A 1 81 ? -1.289 16.378 40.465 1.00 45.62 81 LEU A O 1
ATOM 656 N N . LEU A 1 82 ? -2.158 18.050 41.690 1.00 48.91 82 LEU A N 1
ATOM 657 C CA . LEU A 1 82 ? -1.747 19.170 40.865 1.00 48.91 82 LEU A CA 1
ATOM 658 C C . LEU A 1 82 ? -0.241 19.394 41.077 1.00 48.91 82 LEU A C 1
ATOM 660 O O . LEU A 1 82 ? 0.180 20.121 41.965 1.00 48.91 82 LEU A O 1
ATOM 664 N N . GLY A 1 83 ? 0.588 18.741 40.263 1.00 50.97 83 GLY A N 1
ATOM 665 C CA . GLY A 1 83 ? 2.037 18.928 40.302 1.00 50.97 83 GLY A CA 1
ATOM 666 C C . GLY A 1 83 ? 2.715 18.429 39.029 1.00 50.97 83 GLY A C 1
ATOM 667 O O . GLY A 1 83 ? 2.748 17.233 38.767 1.00 50.97 83 GLY A O 1
ATOM 668 N N . LYS A 1 84 ? 3.277 19.363 38.248 1.00 55.47 84 LYS A N 1
ATOM 669 C CA . LYS A 1 84 ? 4.202 19.141 37.111 1.00 55.47 84 LYS A CA 1
ATOM 670 C C . LYS A 1 84 ? 3.610 18.476 35.852 1.00 55.47 84 LYS A C 1
ATOM 672 O O . LYS A 1 84 ? 4.091 17.454 35.368 1.00 55.47 84 LYS A O 1
ATOM 677 N N . LYS A 1 85 ? 2.591 19.102 35.246 1.00 57.97 85 LYS A N 1
ATOM 678 C CA . LYS A 1 85 ? 2.040 18.680 33.937 1.00 57.97 85 LYS A CA 1
ATOM 679 C C . LYS A 1 85 ? 2.871 19.096 32.710 1.00 57.97 85 LYS A C 1
ATOM 681 O O . LYS A 1 85 ? 2.754 18.446 31.677 1.00 57.97 85 LYS A O 1
ATOM 686 N N . SER A 1 86 ? 3.702 20.134 32.784 1.00 51.00 86 SER A N 1
ATOM 687 C CA . SER A 1 86 ? 4.356 20.708 31.594 1.00 51.00 86 SER A CA 1
ATOM 688 C C . SER A 1 86 ? 5.562 19.900 31.097 1.00 51.00 86 SER A C 1
ATOM 690 O O . SER A 1 86 ? 5.710 19.693 29.894 1.00 51.00 86 SER A O 1
ATOM 692 N N . GLU A 1 87 ? 6.401 19.386 31.995 1.00 55.69 87 GLU A N 1
ATOM 693 C CA . GLU A 1 87 ? 7.651 18.707 31.623 1.00 55.69 8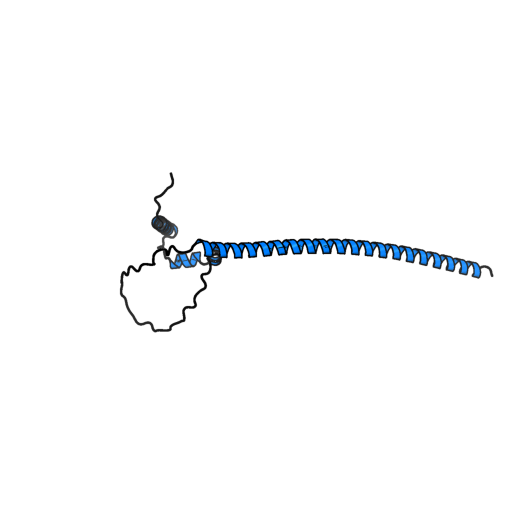7 GLU A CA 1
ATOM 694 C C . GLU A 1 87 ? 7.421 17.289 31.082 1.00 55.69 87 GLU A C 1
ATOM 696 O O . GLU A 1 87 ? 7.895 16.947 29.999 1.00 55.69 87 GLU A O 1
ATOM 701 N N . LYS A 1 88 ? 6.560 16.502 31.739 1.00 58.19 88 LYS A N 1
ATOM 702 C CA . LYS A 1 88 ? 6.187 15.151 31.280 1.00 58.19 88 LYS A CA 1
ATOM 703 C C . LYS A 1 88 ? 5.396 15.162 29.964 1.00 58.19 88 LYS A C 1
ATOM 705 O O . LYS A 1 88 ? 5.430 14.190 29.209 1.00 58.19 88 LYS A O 1
ATOM 710 N N . GLN A 1 89 ? 4.686 16.255 29.667 1.00 56.16 89 GLN A N 1
ATOM 711 C CA . GLN A 1 89 ? 4.029 16.454 28.373 1.00 56.16 89 GLN A CA 1
ATOM 712 C C . GLN A 1 89 ? 5.027 16.886 27.287 1.00 56.16 89 GLN A C 1
ATOM 714 O O . GLN A 1 89 ? 4.931 16.385 26.168 1.00 56.16 89 GLN A O 1
ATOM 719 N N . ARG A 1 90 ? 6.007 17.749 27.603 1.00 59.00 90 ARG A N 1
ATOM 720 C CA . ARG A 1 90 ? 7.105 18.105 26.681 1.00 59.00 90 ARG A CA 1
ATOM 721 C C . ARG A 1 90 ? 7.934 16.885 26.292 1.00 59.00 90 ARG A C 1
ATOM 723 O O . ARG A 1 90 ? 8.209 16.701 25.113 1.00 59.00 90 ARG A O 1
ATOM 730 N N . GLU A 1 91 ? 8.259 16.015 27.245 1.00 56.94 91 GLU A N 1
ATOM 731 C CA . GLU A 1 91 ? 9.069 14.822 26.976 1.00 56.94 91 GLU A CA 1
ATOM 732 C C . GLU A 1 91 ? 8.338 13.800 26.084 1.00 56.94 91 GLU A C 1
ATOM 734 O O . GLU A 1 91 ? 8.934 13.200 25.191 1.00 56.94 91 GLU A O 1
ATOM 739 N N . ARG A 1 92 ? 7.018 13.642 26.266 1.00 59.66 92 ARG A N 1
ATOM 740 C CA . ARG A 1 92 ? 6.176 12.799 25.397 1.00 59.66 92 ARG A CA 1
ATOM 741 C C . ARG A 1 92 ? 6.023 13.368 23.986 1.00 59.66 92 ARG A C 1
ATOM 743 O O . ARG A 1 92 ? 6.037 12.596 23.034 1.00 59.66 92 ARG A O 1
ATOM 750 N N . LYS A 1 93 ? 5.902 14.695 23.850 1.00 61.19 93 LYS A N 1
ATOM 751 C CA . LYS A 1 93 ? 5.874 15.372 22.543 1.00 61.19 93 LYS A CA 1
ATOM 752 C C . LYS A 1 93 ? 7.205 15.213 21.810 1.00 61.19 93 LYS A C 1
ATOM 754 O O . LYS A 1 93 ? 7.188 14.803 20.659 1.00 61.19 93 LYS A O 1
ATOM 759 N N . LYS A 1 94 ? 8.334 15.407 22.503 1.00 58.81 94 LYS A N 1
ATOM 760 C CA . LYS A 1 94 ? 9.677 15.262 21.921 1.00 58.81 94 LYS A CA 1
ATOM 761 C C . LYS A 1 94 ? 9.921 13.857 21.352 1.00 58.81 94 LYS A C 1
ATOM 763 O O . LYS A 1 94 ? 10.349 13.732 20.215 1.00 58.81 94 LYS A O 1
ATOM 768 N N . LYS A 1 95 ? 9.560 12.800 22.093 1.00 58.16 95 LYS A N 1
ATOM 769 C CA . LYS A 1 95 ? 9.726 11.406 21.628 1.00 58.16 95 LYS A CA 1
ATOM 770 C C . LYS A 1 95 ? 8.808 11.045 20.453 1.00 58.16 95 LYS A C 1
ATOM 772 O O . LYS A 1 95 ? 9.192 10.256 19.597 1.00 58.16 95 LYS A O 1
ATOM 777 N N . HIS A 1 96 ? 7.601 11.610 20.401 1.00 54.84 96 HIS A N 1
ATOM 778 C CA . HIS A 1 96 ? 6.685 11.415 19.272 1.00 54.84 96 HIS A CA 1
ATOM 779 C C . HIS A 1 96 ? 7.150 12.174 18.018 1.00 54.84 96 HIS A C 1
ATOM 781 O O . HIS A 1 96 ? 7.074 11.646 16.914 1.00 54.84 96 HIS A O 1
ATOM 787 N N . GLU A 1 97 ? 7.658 13.394 18.188 1.00 58.25 97 GLU A N 1
ATOM 788 C CA . GLU A 1 97 ? 8.204 14.222 17.109 1.00 58.25 97 GLU A CA 1
ATOM 789 C C . GLU A 1 97 ? 9.484 13.609 16.520 1.00 58.25 97 GLU A C 1
ATOM 791 O O . GLU A 1 97 ? 9.578 13.461 15.306 1.00 58.25 97 GLU A O 1
ATOM 796 N N . GLU A 1 98 ? 10.400 13.111 17.359 1.00 57.28 98 GLU A N 1
ATOM 797 C CA . GLU A 1 98 ? 11.583 12.351 16.918 1.00 57.28 98 GLU A CA 1
ATOM 798 C C . GLU A 1 98 ? 11.202 11.050 16.189 1.00 57.28 98 GLU A C 1
ATOM 800 O O . GLU A 1 98 ? 11.792 10.718 15.159 1.00 57.28 98 GLU A O 1
ATOM 805 N N . SER A 1 99 ? 10.183 10.324 16.669 1.00 59.28 99 SER A N 1
ATOM 806 C CA . SER A 1 99 ? 9.695 9.111 15.996 1.00 59.28 99 SER A CA 1
ATOM 807 C C . SER A 1 99 ? 9.041 9.407 14.641 1.00 59.28 99 SER A C 1
ATOM 809 O O . SER A 1 99 ? 9.198 8.615 13.711 1.00 59.28 99 SER A O 1
ATOM 811 N N . CYS A 1 100 ? 8.301 10.512 14.520 1.00 59.12 100 CYS A N 1
ATOM 812 C CA . CYS A 1 100 ? 7.647 10.915 13.275 1.00 59.12 100 CYS A CA 1
ATOM 813 C C . CYS A 1 100 ? 8.665 11.439 12.250 1.00 59.12 100 CYS A C 1
ATOM 815 O O . CYS A 1 100 ? 8.615 11.043 11.084 1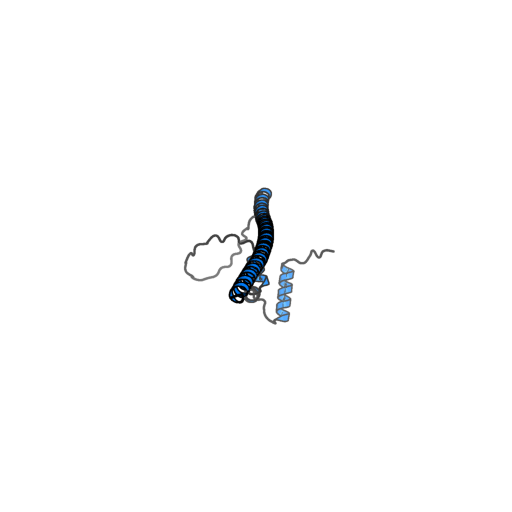.00 59.12 100 CYS A O 1
ATOM 817 N N . ASN A 1 101 ? 9.634 12.255 12.682 1.00 68.69 101 ASN A N 1
ATOM 818 C CA . ASN A 1 101 ? 10.718 12.725 11.817 1.00 68.69 101 ASN A CA 1
ATOM 819 C C . ASN A 1 101 ? 11.578 11.565 11.314 1.00 68.69 101 ASN A C 1
ATOM 821 O O . ASN A 1 101 ? 11.834 11.478 10.119 1.00 68.69 101 ASN A O 1
ATOM 825 N N . SER A 1 102 ? 11.925 10.604 12.179 1.00 73.88 102 SER A N 1
ATOM 826 C CA . SER A 1 102 ? 12.717 9.438 11.767 1.00 73.88 102 SER A CA 1
ATOM 827 C C . SER A 1 102 ? 12.044 8.623 10.656 1.00 73.88 102 SER A C 1
ATOM 829 O O . SER A 1 102 ? 12.720 8.100 9.770 1.00 73.88 102 SER A O 1
ATOM 831 N N . GLN A 1 103 ? 10.713 8.504 10.673 1.00 78.06 103 GLN A N 1
ATOM 832 C CA . GLN A 1 103 ? 9.979 7.805 9.617 1.00 78.06 103 GLN A CA 1
ATOM 833 C C . GLN A 1 103 ? 9.974 8.598 8.301 1.00 78.06 103 GLN A C 1
ATOM 835 O O . GLN A 1 103 ? 10.098 8.007 7.226 1.00 78.06 103 GLN A O 1
ATOM 840 N N . PHE A 1 104 ? 9.854 9.923 8.383 1.00 82.75 104 PHE A N 1
ATOM 841 C CA . PHE A 1 104 ? 9.892 10.809 7.224 1.00 82.75 104 PHE A CA 1
ATOM 842 C C . PHE A 1 104 ? 11.281 10.835 6.570 1.00 82.75 104 PHE A C 1
ATOM 844 O O . PHE A 1 104 ? 11.389 10.634 5.361 1.00 82.75 104 PHE A O 1
ATOM 851 N N . ASP A 1 105 ? 12.341 10.952 7.369 1.00 87.25 105 ASP A N 1
ATOM 852 C CA . ASP A 1 105 ? 13.731 10.953 6.902 1.00 87.25 105 ASP A CA 1
ATOM 853 C C . ASP A 1 105 ? 14.095 9.636 6.205 1.00 87.25 105 ASP A C 1
ATOM 855 O O . ASP A 1 105 ? 14.697 9.635 5.130 1.00 87.25 105 ASP A O 1
ATOM 859 N N . LYS A 1 106 ? 13.653 8.498 6.760 1.00 90.88 106 LYS A N 1
ATOM 860 C CA . LYS A 1 106 ? 13.803 7.185 6.111 1.00 90.88 106 LYS A CA 1
ATOM 861 C C . LYS A 1 106 ? 13.096 7.136 4.760 1.00 90.88 106 LYS A C 1
ATOM 863 O O . LYS A 1 106 ? 13.657 6.630 3.794 1.00 90.88 106 LYS A O 1
ATOM 868 N N . LYS A 1 107 ? 11.879 7.681 4.664 1.00 92.56 107 LYS A N 1
ATOM 869 C CA . LYS A 1 107 ? 11.128 7.710 3.402 1.00 92.56 107 LYS A CA 1
ATOM 870 C C . LYS A 1 107 ? 11.817 8.581 2.348 1.00 92.56 107 LYS A C 1
ATOM 872 O O . LYS A 1 107 ? 11.880 8.176 1.190 1.00 92.56 107 LYS A O 1
ATOM 877 N N . LEU A 1 108 ? 12.359 9.735 2.740 1.00 92.75 108 LEU A N 1
ATOM 878 C CA . LEU A 1 108 ? 13.141 10.594 1.846 1.00 92.75 108 LEU A CA 1
ATOM 879 C C . LEU A 1 108 ? 14.429 9.908 1.376 1.00 92.75 108 LEU A C 1
ATOM 881 O O . LEU A 1 108 ? 14.731 9.929 0.186 1.00 92.75 108 LEU A O 1
ATOM 885 N N . SER A 1 109 ? 15.152 9.257 2.289 1.00 94.25 109 SER A N 1
ATOM 886 C CA . SER A 1 109 ? 16.378 8.521 1.963 1.00 94.25 109 SER A CA 1
ATOM 887 C C . SER A 1 109 ? 16.124 7.358 0.999 1.00 94.25 109 SER A C 1
ATOM 889 O O . SER A 1 109 ? 16.892 7.170 0.052 1.00 94.25 109 SER A O 1
ATOM 891 N N . ASN A 1 110 ? 15.024 6.624 1.184 1.00 93.56 110 ASN A N 1
ATOM 892 C CA . ASN 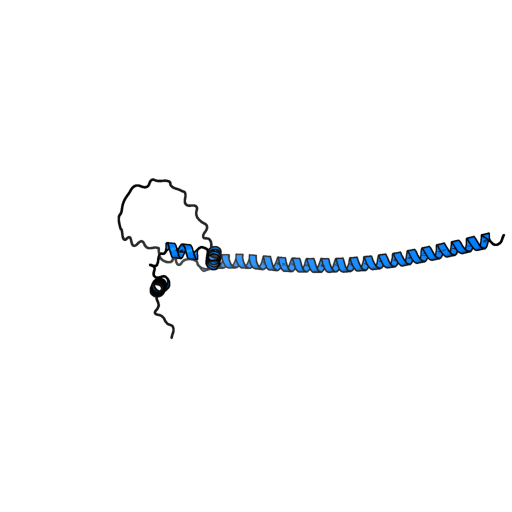A 1 110 ? 14.622 5.559 0.267 1.00 93.56 110 ASN A CA 1
ATOM 893 C C . ASN A 1 110 ? 14.309 6.118 -1.127 1.00 93.56 110 ASN A C 1
ATOM 895 O O . ASN A 1 110 ? 14.833 5.619 -2.113 1.00 93.56 110 ASN A O 1
ATOM 899 N N . MET A 1 111 ? 13.538 7.206 -1.209 1.00 95.19 111 MET A N 1
ATOM 900 C CA . MET A 1 111 ? 13.181 7.827 -2.488 1.00 95.19 111 MET A CA 1
ATOM 901 C C . MET A 1 111 ? 14.409 8.342 -3.258 1.00 95.19 111 MET A C 1
ATOM 903 O O . MET A 1 111 ? 14.477 8.206 -4.479 1.00 95.19 111 MET A O 1
ATOM 907 N N . GLU A 1 112 ? 15.394 8.909 -2.558 1.00 94.62 112 GLU A N 1
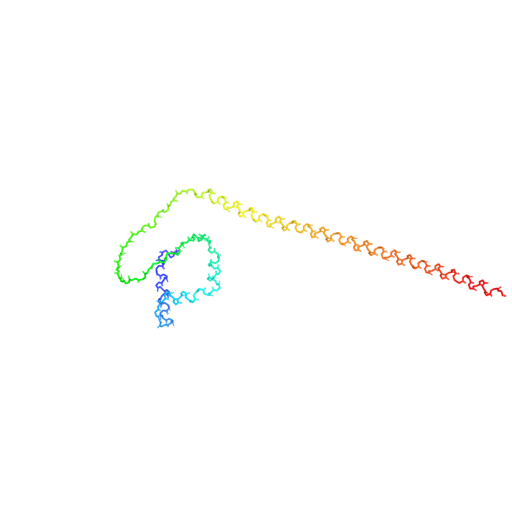ATOM 908 C CA . GLU A 1 112 ? 16.661 9.330 -3.169 1.00 94.62 112 GLU A CA 1
ATOM 909 C C . GLU A 1 112 ? 17.475 8.128 -3.675 1.00 94.62 112 GLU A C 1
ATOM 911 O O . GLU A 1 112 ? 18.048 8.169 -4.767 1.00 94.62 112 GLU A O 1
ATOM 916 N N . SER A 1 113 ? 17.482 7.032 -2.914 1.00 93.94 113 SER A N 1
ATOM 917 C CA . SER A 1 113 ? 18.154 5.787 -3.301 1.00 93.94 113 SER A CA 1
ATOM 918 C C . SER A 1 113 ? 17.509 5.168 -4.543 1.00 93.94 113 SER A C 1
ATOM 920 O O . SER A 1 113 ? 18.215 4.870 -5.506 1.00 93.94 113 SER A O 1
ATOM 922 N N . ASP A 1 114 ? 16.179 5.076 -4.578 1.00 94.44 114 ASP A N 1
ATOM 923 C CA . ASP A 1 114 ? 15.416 4.569 -5.724 1.00 94.44 114 ASP A CA 1
ATOM 924 C C . ASP A 1 114 ? 15.668 5.417 -6.976 1.00 94.44 114 ASP A C 1
ATOM 926 O O . ASP A 1 114 ? 15.924 4.897 -8.066 1.00 94.44 114 ASP A O 1
ATOM 930 N N . ARG A 1 115 ? 15.676 6.749 -6.822 1.00 95.62 115 ARG A N 1
ATOM 931 C CA . ARG A 1 115 ? 15.980 7.676 -7.917 1.00 95.62 115 ARG A CA 1
ATOM 932 C C . ARG A 1 115 ? 17.390 7.461 -8.463 1.00 95.62 115 ARG A C 1
ATOM 934 O O . ARG A 1 115 ? 17.581 7.491 -9.682 1.00 95.62 115 ARG A O 1
ATOM 941 N N . ARG A 1 116 ? 18.372 7.249 -7.583 1.00 96.56 116 ARG A N 1
ATOM 942 C CA . ARG A 1 116 ? 19.758 6.966 -7.973 1.00 96.56 116 ARG A CA 1
ATOM 943 C C . ARG A 1 116 ? 19.863 5.637 -8.721 1.00 96.56 116 ARG A C 1
ATOM 945 O O . ARG A 1 116 ? 20.495 5.610 -9.774 1.00 96.56 116 ARG A O 1
ATOM 952 N N . ILE A 1 117 ? 19.231 4.576 -8.219 1.00 96.44 117 ILE A N 1
ATOM 953 C CA . ILE A 1 117 ? 19.229 3.248 -8.853 1.00 96.44 117 ILE A CA 1
ATOM 954 C C . ILE A 1 117 ? 18.626 3.336 -10.255 1.00 96.44 117 ILE A C 1
ATOM 956 O O . ILE A 1 117 ? 19.293 2.986 -11.225 1.00 96.44 117 ILE A O 1
ATOM 960 N N . MET A 1 118 ? 17.438 3.929 -10.389 1.00 95.69 118 MET A N 1
ATOM 961 C CA . MET A 1 118 ? 16.773 4.102 -11.684 1.00 95.69 118 MET A CA 1
ATOM 962 C C . MET A 1 118 ? 17.647 4.875 -12.689 1.00 95.69 118 MET A C 1
ATOM 964 O O . MET A 1 118 ? 17.669 4.569 -13.883 1.00 95.69 118 MET A O 1
ATOM 968 N N . MET A 1 119 ? 18.386 5.891 -12.230 1.00 96.00 119 MET A N 1
ATOM 969 C CA . MET A 1 119 ? 19.295 6.652 -13.091 1.00 96.00 119 MET A CA 1
ATOM 970 C C . MET A 1 119 ? 20.486 5.809 -13.566 1.00 96.00 119 MET A C 1
ATOM 972 O O . MET A 1 119 ? 20.896 5.936 -14.724 1.00 96.00 119 MET A O 1
ATOM 976 N N . ILE A 1 120 ? 21.041 4.970 -12.690 1.00 96.81 120 ILE A N 1
ATOM 977 C CA . ILE A 1 120 ? 22.147 4.062 -13.013 1.00 96.81 120 ILE A CA 1
ATOM 978 C C . ILE A 1 120 ? 21.671 2.996 -13.999 1.00 96.81 120 ILE A C 1
ATOM 980 O O . ILE A 1 120 ? 22.250 2.888 -15.077 1.00 96.81 120 ILE A O 1
ATOM 984 N N . GLU A 1 121 ? 20.569 2.306 -13.709 1.00 96.25 121 GLU A N 1
ATOM 985 C CA . GLU A 1 121 ? 20.003 1.274 -14.587 1.00 96.25 121 GLU A CA 1
ATOM 986 C C . GLU A 1 121 ? 19.684 1.828 -15.982 1.00 96.25 121 GLU A C 1
ATOM 988 O O . GLU A 1 121 ? 19.985 1.208 -17.005 1.00 96.25 121 GLU A O 1
ATOM 993 N N . ARG A 1 122 ? 19.148 3.053 -16.065 1.00 95.62 122 ARG A N 1
ATOM 994 C CA . ARG A 1 122 ? 18.906 3.723 -17.351 1.00 95.62 122 ARG A CA 1
ATOM 995 C C . ARG A 1 122 ? 20.196 3.990 -18.132 1.00 95.62 122 ARG A C 1
ATOM 997 O O . ARG A 1 122 ? 20.203 3.901 -19.359 1.00 95.62 122 ARG A O 1
ATOM 1004 N N . ARG A 1 123 ? 21.290 4.340 -17.451 1.00 95.38 123 ARG A N 1
ATOM 1005 C CA . ARG A 1 123 ? 22.601 4.524 -18.096 1.00 95.38 123 ARG A CA 1
ATOM 1006 C C . ARG A 1 123 ? 23.191 3.190 -18.535 1.00 95.38 123 ARG A C 1
ATOM 1008 O O . ARG A 1 123 ? 23.701 3.098 -19.646 1.00 95.38 123 ARG A O 1
ATOM 1015 N N . GLU A 1 124 ? 23.103 2.165 -17.698 1.00 96.56 124 GLU A N 1
ATOM 1016 C CA . GLU A 1 124 ? 23.620 0.830 -17.999 1.00 96.56 124 GLU A CA 1
ATOM 1017 C C . GLU A 1 124 ? 22.895 0.192 -19.181 1.00 96.56 124 GLU A C 1
ATOM 1019 O O . GLU A 1 124 ? 23.544 -0.314 -20.094 1.00 96.56 124 GLU A O 1
ATOM 1024 N N . THR A 1 125 ? 21.566 0.287 -19.225 1.00 96.19 125 THR A N 1
ATOM 1025 C CA . THR A 1 125 ? 20.757 -0.198 -20.354 1.00 96.19 125 THR A CA 1
ATOM 1026 C C . THR A 1 125 ? 21.096 0.528 -21.655 1.00 96.19 125 THR A C 1
ATOM 1028 O O . THR A 1 125 ? 21.262 -0.123 -22.687 1.00 96.19 125 THR A O 1
ATOM 1031 N 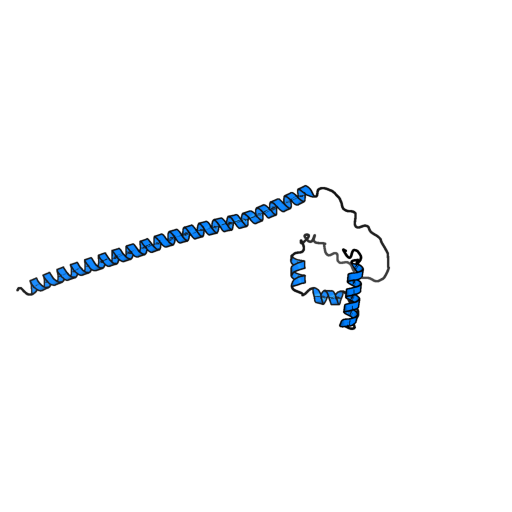N . ALA A 1 126 ? 21.288 1.851 -21.617 1.00 96.31 126 ALA A N 1
ATOM 1032 C CA . ALA A 1 126 ? 21.730 2.619 -22.781 1.00 96.31 126 ALA A CA 1
ATOM 1033 C C . ALA A 1 126 ? 23.141 2.213 -23.245 1.00 96.31 126 ALA A C 1
ATOM 1035 O O . ALA A 1 126 ? 23.355 1.982 -24.434 1.00 96.31 126 ALA A O 1
ATOM 1036 N N . MET A 1 127 ? 24.095 2.061 -22.318 1.00 96.81 127 MET A N 1
ATOM 1037 C CA . MET A 1 127 ? 25.454 1.609 -22.645 1.00 96.81 127 MET A CA 1
ATOM 1038 C C . MET A 1 127 ? 25.477 0.178 -23.191 1.00 96.81 127 MET A C 1
ATOM 1040 O O . MET A 1 127 ? 26.245 -0.109 -24.107 1.00 96.81 127 MET A O 1
ATOM 1044 N N . LYS A 1 128 ? 24.651 -0.721 -22.646 1.00 97.19 128 LYS A N 1
ATOM 1045 C CA . LYS A 1 128 ? 24.501 -2.097 -23.133 1.00 97.19 128 LYS A CA 1
ATOM 1046 C C . LYS A 1 128 ? 23.974 -2.099 -24.567 1.00 97.19 128 LYS A C 1
ATOM 1048 O O . LYS A 1 128 ? 24.595 -2.701 -25.432 1.00 97.19 128 LYS A O 1
ATOM 1053 N N . ALA A 1 129 ? 22.902 -1.351 -24.832 1.00 96.69 129 ALA A N 1
ATOM 1054 C CA . ALA A 1 129 ? 22.325 -1.248 -26.169 1.00 96.69 129 ALA A CA 1
ATOM 1055 C C . ALA A 1 129 ? 23.318 -0.680 -27.198 1.00 96.69 129 ALA A C 1
ATOM 1057 O O . ALA A 1 129 ? 23.351 -1.145 -28.336 1.00 96.69 129 ALA A O 1
ATOM 1058 N N . GLU A 1 130 ? 24.139 0.299 -26.812 1.00 96.88 130 GLU A N 1
ATOM 1059 C CA . GLU A 1 130 ? 25.165 0.859 -27.697 1.00 96.88 130 GLU A CA 1
ATOM 1060 C C . GLU A 1 130 ? 26.290 -0.145 -27.984 1.00 96.88 130 GLU A C 1
ATOM 1062 O O . GLU A 1 130 ? 26.689 -0.314 -29.137 1.00 96.88 130 GLU A O 1
ATOM 1067 N N . LYS A 1 131 ? 26.757 -0.876 -26.962 1.00 97.25 131 LYS A N 1
ATOM 1068 C CA . LYS A 1 131 ? 27.741 -1.957 -27.135 1.00 97.25 131 LYS A CA 1
ATOM 1069 C C . LYS A 1 131 ? 27.220 -3.044 -28.072 1.00 97.25 131 LYS A C 1
ATOM 1071 O O . LYS A 1 131 ? 27.920 -3.402 -29.015 1.00 97.25 131 LYS A O 1
ATOM 1076 N N . ASP A 1 132 ? 25.984 -3.497 -27.867 1.00 97.19 132 ASP A N 1
ATOM 1077 C CA . ASP A 1 132 ? 25.358 -4.527 -28.700 1.00 97.19 132 ASP A CA 1
ATOM 1078 C C . ASP A 1 132 ? 25.231 -4.044 -30.162 1.00 97.19 132 ASP A C 1
ATOM 1080 O O . ASP A 1 132 ? 25.517 -4.783 -31.107 1.00 97.19 132 ASP A O 1
ATOM 1084 N N . ARG A 1 133 ? 24.874 -2.767 -30.383 1.00 97.00 133 ARG A N 1
ATOM 1085 C CA . ARG A 1 133 ? 24.844 -2.160 -31.728 1.00 97.00 133 ARG A CA 1
ATOM 1086 C C . ARG A 1 133 ? 26.227 -2.121 -32.375 1.00 97.00 133 ARG A C 1
ATOM 1088 O O . ARG A 1 133 ? 26.355 -2.494 -33.544 1.00 97.00 133 ARG A O 1
ATOM 1095 N N . ALA A 1 134 ? 27.249 -1.688 -31.640 1.00 97.38 134 ALA A N 1
ATOM 1096 C CA . ALA A 1 134 ? 28.621 -1.630 -32.132 1.00 97.38 134 ALA A CA 1
ATOM 1097 C C . ALA A 1 134 ? 29.158 -3.027 -32.489 1.00 97.38 134 ALA A C 1
ATOM 1099 O O . ALA A 1 134 ? 29.786 -3.200 -33.537 1.00 97.38 134 ALA A O 1
ATOM 1100 N N . GLU A 1 135 ? 28.850 -4.036 -31.673 1.00 97.81 135 GLU A N 1
ATOM 1101 C CA . GLU A 1 135 ? 29.221 -5.429 -31.920 1.00 97.81 135 GLU A CA 1
ATOM 1102 C C . GLU A 1 135 ? 28.548 -5.980 -33.183 1.00 97.81 135 GLU A C 1
ATOM 1104 O O . GLU A 1 135 ? 29.226 -6.540 -34.046 1.00 97.81 135 GLU A O 1
ATOM 1109 N N . ILE A 1 136 ? 27.246 -5.736 -33.368 1.00 97.69 136 ILE A N 1
ATOM 1110 C CA . ILE A 1 136 ? 26.526 -6.129 -34.589 1.00 97.69 136 ILE A CA 1
ATOM 1111 C C . ILE A 1 136 ? 27.161 -5.491 -35.831 1.00 97.69 136 ILE A C 1
ATOM 1113 O O . ILE A 1 136 ? 27.331 -6.161 -36.854 1.00 97.69 136 ILE A O 1
ATOM 1117 N N . ILE A 1 137 ? 27.517 -4.204 -35.769 1.00 97.62 137 ILE A N 1
ATOM 1118 C CA . ILE A 1 137 ? 28.172 -3.505 -36.884 1.00 97.62 137 ILE A CA 1
ATOM 1119 C C . ILE A 1 137 ? 29.543 -4.126 -37.174 1.00 97.62 137 ILE A C 1
ATOM 1121 O O . ILE A 1 137 ? 29.865 -4.373 -38.338 1.00 97.62 137 ILE A O 1
ATOM 1125 N N . SER A 1 138 ? 30.333 -4.409 -36.137 1.00 97.38 138 SER A N 1
ATOM 1126 C CA . SER A 1 138 ? 31.647 -5.046 -36.264 1.00 97.38 138 SER A CA 1
ATOM 1127 C C . SER A 1 138 ? 31.547 -6.436 -36.900 1.00 97.38 138 SER A C 1
ATOM 1129 O O . SER A 1 138 ? 32.225 -6.719 -37.888 1.00 97.38 138 SER A O 1
ATOM 1131 N N . LEU A 1 139 ? 30.620 -7.272 -36.423 1.00 97.69 139 LEU A N 1
ATOM 1132 C CA . LEU A 1 139 ? 30.366 -8.606 -36.971 1.00 97.69 139 LEU A CA 1
ATOM 1133 C C . LEU A 1 139 ? 29.914 -8.553 -38.433 1.00 97.69 139 LEU A C 1
ATOM 1135 O O . LEU A 1 139 ? 30.391 -9.339 -39.251 1.00 97.69 139 LEU A O 1
ATOM 1139 N N . LYS A 1 140 ? 29.031 -7.612 -38.791 1.00 97.25 140 LYS A N 1
ATOM 1140 C CA . LYS A 1 140 ? 28.610 -7.410 -40.187 1.00 97.25 140 LYS A CA 1
ATOM 1141 C C . LYS A 1 140 ? 29.783 -7.011 -41.082 1.00 97.25 140 LYS A C 1
ATOM 1143 O O . LYS A 1 140 ? 29.912 -7.557 -42.175 1.00 97.25 140 LYS A O 1
ATOM 1148 N N . LYS A 1 141 ? 30.648 -6.097 -40.624 1.00 97.06 141 LYS A N 1
ATOM 1149 C CA . LYS A 1 141 ? 31.859 -5.701 -41.360 1.00 97.06 141 LYS A CA 1
ATOM 1150 C C . LYS A 1 141 ? 32.818 -6.877 -41.536 1.00 97.06 141 LYS A C 1
ATOM 1152 O O . LYS A 1 141 ? 33.272 -7.108 -42.651 1.00 97.06 141 LYS A O 1
ATOM 1157 N N . LYS A 1 142 ? 33.067 -7.649 -40.473 1.00 97.19 142 LYS A N 1
ATOM 1158 C CA . LYS A 1 142 ? 33.923 -8.842 -40.512 1.00 97.19 142 LYS A CA 1
ATOM 1159 C C . LYS A 1 142 ? 33.421 -9.864 -41.535 1.00 97.19 142 LYS A C 1
ATOM 1161 O O . LYS A 1 142 ? 34.173 -10.231 -42.428 1.00 97.19 142 LYS A O 1
ATOM 1166 N N . LYS A 1 143 ? 32.136 -10.231 -41.476 1.00 97.12 143 LYS A N 1
ATOM 1167 C CA . LYS A 1 143 ? 31.526 -11.173 -42.431 1.00 97.12 143 LYS A CA 1
ATOM 1168 C C . LYS A 1 143 ? 31.598 -10.687 -43.878 1.00 97.12 143 LYS A C 1
ATOM 1170 O O . LYS A 1 143 ? 31.792 -11.493 -44.780 1.00 97.12 143 LYS A O 1
ATOM 1175 N N . LYS A 1 144 ? 31.438 -9.379 -44.108 1.00 96.75 144 LYS A N 1
ATOM 1176 C CA . LYS A 1 144 ? 31.567 -8.797 -45.450 1.00 96.75 144 LYS A CA 1
ATOM 1177 C C . LYS A 1 144 ? 32.990 -8.960 -45.994 1.00 96.75 144 LYS A C 1
ATOM 1179 O O . LYS A 1 144 ? 33.139 -9.409 -47.122 1.00 96.75 144 LYS A O 1
ATOM 1184 N N . MET A 1 145 ? 34.008 -8.647 -45.189 1.00 96.69 145 MET A N 1
ATOM 1185 C CA . MET A 1 145 ? 35.412 -8.816 -45.588 1.00 96.69 145 MET A CA 1
ATOM 1186 C C . MET A 1 145 ? 35.766 -10.287 -45.836 1.00 96.69 145 MET A C 1
ATOM 1188 O O . MET A 1 145 ? 36.422 -10.600 -46.820 1.00 96.69 145 MET A O 1
ATOM 1192 N N . GLU A 1 146 ? 35.303 -11.203 -44.979 1.00 96.06 146 GLU A N 1
ATOM 1193 C CA . GLU A 1 146 ? 35.525 -12.647 -45.159 1.00 96.06 146 GLU A CA 1
ATOM 1194 C C . GLU A 1 146 ? 34.921 -13.166 -46.473 1.00 96.06 146 GLU A C 1
ATOM 1196 O O . GLU A 1 146 ? 35.554 -13.950 -47.176 1.00 96.06 146 GLU A O 1
ATOM 1201 N N . MET A 1 147 ? 33.721 -12.700 -46.830 1.00 95.25 147 MET A N 1
ATOM 1202 C CA . MET A 1 147 ? 33.062 -13.052 -48.091 1.00 95.25 147 MET A CA 1
ATOM 1203 C C . MET A 1 147 ? 33.821 -12.515 -49.308 1.00 95.25 147 MET A C 1
ATOM 1205 O O . MET A 1 147 ? 33.999 -13.238 -50.282 1.00 95.25 147 MET A O 1
ATOM 1209 N N . GLU A 1 148 ? 34.301 -11.273 -49.240 1.00 94.12 148 GLU A N 1
ATOM 1210 C CA . GLU A 1 148 ? 35.088 -10.646 -50.307 1.00 94.12 148 GLU A CA 1
ATOM 1211 C C . GLU A 1 148 ? 36.411 -11.392 -50.551 1.00 94.12 148 GLU A C 1
ATOM 1213 O O . GLU A 1 148 ? 36.740 -11.709 -51.692 1.00 94.12 148 GLU A O 1
ATOM 1218 N N . VAL A 1 149 ? 37.119 -11.780 -49.484 1.00 95.00 149 VAL A N 1
ATOM 1219 C CA . VAL A 1 149 ? 38.332 -12.615 -49.578 1.00 95.00 149 VAL A CA 1
ATOM 1220 C C . VAL A 1 149 ? 38.022 -13.993 -50.171 1.00 95.00 149 VAL A C 1
ATOM 1222 O O . VAL A 1 149 ? 38.781 -14.494 -51.000 1.00 95.00 149 VAL A O 1
ATOM 1225 N N . MET A 1 150 ? 36.909 -14.615 -49.772 1.00 92.50 150 MET A N 1
ATOM 1226 C CA . MET A 1 150 ? 36.501 -15.916 -50.308 1.00 92.50 150 MET A CA 1
ATOM 1227 C C . MET A 1 150 ? 36.210 -15.848 -51.814 1.00 92.50 150 MET A C 1
ATOM 1229 O O . MET A 1 150 ? 36.635 -16.743 -52.540 1.00 92.50 150 MET A O 1
ATOM 1233 N N . MET A 1 151 ? 35.545 -14.791 -52.290 1.00 91.50 151 MET A N 1
ATOM 1234 C CA . MET A 1 151 ? 35.273 -14.597 -53.720 1.00 91.50 151 MET A CA 1
ATOM 1235 C C . MET A 1 151 ? 36.562 -14.439 -54.535 1.00 91.50 151 MET A C 1
ATOM 1237 O O . MET A 1 151 ? 36.736 -15.140 -55.526 1.00 91.50 151 MET A O 1
ATOM 1241 N N . LEU A 1 152 ? 37.505 -13.612 -54.071 1.00 88.25 152 LEU A N 1
ATOM 1242 C CA . LEU A 1 152 ? 38.796 -13.420 -54.748 1.00 88.25 152 LEU A CA 1
ATOM 1243 C C . LEU A 1 152 ? 39.602 -14.723 -54.870 1.00 88.25 152 LEU A C 1
ATOM 1245 O O . LEU A 1 152 ? 40.223 -14.976 -55.901 1.00 88.25 152 LEU A O 1
ATOM 1249 N N . ASN A 1 153 ? 39.578 -15.571 -53.838 1.00 85.81 153 ASN A N 1
ATOM 1250 C CA . ASN A 1 153 ? 40.257 -16.867 -53.878 1.00 85.81 153 ASN A CA 1
ATOM 1251 C C . ASN A 1 153 ? 39.614 -17.829 -54.892 1.00 85.81 153 ASN A C 1
ATOM 1253 O O . ASN A 1 153 ? 40.335 -18.557 -55.570 1.00 85.81 153 ASN A O 1
ATOM 1257 N N . VAL A 1 154 ? 38.280 -17.828 -55.014 1.00 80.81 154 VAL A N 1
ATOM 1258 C CA . VAL A 1 154 ? 37.553 -18.651 -56.000 1.00 80.81 154 VAL A CA 1
ATOM 1259 C C . VAL A 1 154 ? 37.849 -18.186 -57.425 1.00 80.81 154 VAL A C 1
ATOM 1261 O O . VAL A 1 154 ? 38.143 -19.016 -58.284 1.00 80.81 154 VAL A O 1
ATOM 1264 N N . ASP A 1 155 ? 37.842 -16.876 -57.669 1.00 81.81 155 ASP A N 1
ATOM 1265 C CA . ASP A 1 155 ? 38.151 -16.312 -58.987 1.00 81.81 155 ASP A CA 1
ATOM 1266 C C . ASP A 1 155 ? 39.595 -16.630 -59.414 1.00 81.81 155 ASP A C 1
ATOM 1268 O O . ASP A 1 155 ? 39.841 -16.963 -60.572 1.00 81.81 155 ASP A O 1
ATOM 1272 N N . ASN A 1 156 ? 40.545 -16.628 -58.471 1.00 78.00 156 ASN A N 1
ATOM 1273 C CA . ASN A 1 156 ? 41.929 -17.032 -58.730 1.00 78.00 156 ASN A CA 1
ATOM 1274 C C . ASN A 1 156 ? 42.076 -18.542 -59.015 1.00 78.00 156 ASN A C 1
ATOM 1276 O O . ASN A 1 156 ? 42.928 -18.929 -59.810 1.00 78.00 156 ASN A O 1
ATOM 1280 N N . MET A 1 157 ? 41.266 -19.406 -58.388 1.00 75.31 157 MET A N 1
ATOM 1281 C CA . MET A 1 157 ? 41.286 -20.854 -58.657 1.00 75.31 157 MET A CA 1
ATOM 1282 C C . MET A 1 157 ? 40.656 -21.228 -60.006 1.00 75.31 157 MET A C 1
ATOM 1284 O O . MET A 1 157 ? 41.052 -22.232 -60.587 1.00 75.31 157 MET A O 1
ATOM 1288 N N . ASN A 1 158 ? 39.713 -20.431 -60.514 1.00 72.44 158 ASN A N 1
ATOM 1289 C CA . ASN A 1 158 ? 39.051 -20.661 -61.805 1.00 72.44 158 ASN A CA 1
ATOM 1290 C C . ASN A 1 158 ? 39.822 -20.086 -63.016 1.00 72.44 158 ASN A C 1
ATOM 1292 O O . ASN A 1 158 ? 39.360 -20.231 -64.146 1.00 72.44 158 ASN A O 1
ATOM 1296 N N . ALA A 1 159 ? 40.959 -19.413 -62.799 1.00 64.31 159 ALA A N 1
ATOM 1297 C CA . ALA A 1 159 ? 41.781 -18.790 -63.845 1.00 64.31 159 ALA A CA 1
ATOM 1298 C C . ALA A 1 159 ? 42.976 -19.655 -64.319 1.00 64.31 159 ALA A C 1
ATOM 1300 O O . ALA A 1 159 ? 43.835 -19.153 -65.047 1.00 64.31 159 ALA A O 1
ATOM 1301 N N . VAL A 1 160 ? 43.033 -20.929 -63.907 1.00 51.88 160 VAL A N 1
ATOM 1302 C CA . VAL A 1 160 ? 44.011 -21.955 -64.334 1.00 51.88 160 VAL A CA 1
ATOM 1303 C C . VAL A 1 160 ? 43.301 -23.005 -65.176 1.00 51.88 160 VAL A C 1
ATOM 1305 O O . VAL A 1 160 ? 43.863 -23.377 -66.230 1.00 51.88 160 VAL A O 1
#

InterPro domains:
  IPR029466 No apical meristem-associated, C-terminal domain [PF14303] (27-158)

pLDDT: mean 74.24, std 22.09, range [30.08, 97.81]

Sequence (160 aa):
MHPSGTNEQDKIDKAKALYRSTQKSNYNLDHCWNLLRHQAKWQLHMDNLPTKRKTSCPTVLAANAIDVEENESMSTNLERLLGKKSEKQRERKKKHEESCNSQFDKKLSNMESDRRIMMIERRETAMKAEKDRAEIISLKKKKKMEMEVMMLNVDNMNAV